Protein AF-A0A920LJ50-F1 (afdb_monomer_lite)

Radius of gyration: 23.38 Å; chains: 1; bounding box: 59×44×57 Å

Sequence (114 aa):
MFGSIVVLFFLPWLDTMKVKSAVTDHCIKYFFFSLLFLLLLGYLGAKPPEGIYLLLSRVSTIYYFAFFLVIMPILSRIEKPSPMPIGISNPAINSSSDSGGGVSGTPSYAMDSK

Structure (mmCIF, N/CA/C/O backbone):
data_AF-A0A920LJ50-F1
#
_entry.id   AF-A0A920LJ50-F1
#
loop_
_atom_site.group_PDB
_atom_site.id
_atom_site.type_symbol
_atom_site.label_atom_id
_atom_site.label_alt_id
_atom_site.label_comp_id
_atom_site.label_asym_id
_atom_site.label_entity_id
_atom_site.label_seq_id
_atom_site.pdbx_PDB_ins_code
_atom_site.Cartn_x
_atom_site.Cartn_y
_atom_site.Cartn_z
_atom_site.occupancy
_atom_site.B_iso_or_equiv
_atom_site.auth_seq_id
_atom_site.auth_comp_id
_atom_site.auth_asym_id
_atom_site.auth_atom_id
_atom_site.pdbx_PDB_model_num
ATOM 1 N N . MET A 1 1 ? -12.267 0.489 4.191 1.00 77.56 1 MET A N 1
ATOM 2 C CA . MET A 1 1 ? -11.992 -0.919 4.546 1.00 77.56 1 MET A CA 1
ATOM 3 C C . MET A 1 1 ? -11.794 -1.768 3.295 1.00 77.56 1 MET A C 1
ATOM 5 O O . MET A 1 1 ? -10.668 -2.154 3.061 1.00 77.56 1 MET A O 1
ATOM 9 N N . PHE A 1 2 ? -12.785 -1.971 2.422 1.00 88.12 2 PHE A N 1
ATOM 10 C CA . PHE A 1 2 ? -12.605 -2.834 1.234 1.00 88.12 2 PHE A CA 1
ATOM 11 C C . PHE A 1 2 ? -11.573 -2.355 0.199 1.00 88.12 2 PHE A C 1
ATOM 13 O O . PHE A 1 2 ? -10.962 -3.177 -0.475 1.00 88.12 2 PHE A O 1
ATOM 20 N N . GLY A 1 3 ? -11.328 -1.044 0.105 1.00 85.88 3 GLY A N 1
ATOM 21 C CA . GLY A 1 3 ? -10.368 -0.492 -0.854 1.00 85.88 3 GLY A CA 1
ATOM 22 C C . GLY A 1 3 ? -8.949 -1.059 -0.723 1.00 85.88 3 GLY A C 1
ATOM 23 O O . GLY A 1 3 ? -8.308 -1.301 -1.738 1.00 85.88 3 GLY A O 1
ATOM 24 N N . SER A 1 4 ? -8.468 -1.337 0.495 1.00 85.31 4 SER A N 1
ATOM 25 C CA . SER A 1 4 ? -7.127 -1.908 0.694 1.00 85.31 4 SER A CA 1
ATOM 26 C C . SER A 1 4 ? -7.028 -3.351 0.197 1.00 85.31 4 SER A C 1
ATOM 28 O O . SER A 1 4 ? -6.006 -3.726 -0.364 1.00 85.31 4 SER A O 1
ATOM 30 N N . ILE A 1 5 ? -8.101 -4.136 0.323 1.00 88.69 5 ILE A N 1
ATOM 31 C CA . ILE A 1 5 ? -8.169 -5.490 -0.239 1.00 88.69 5 ILE A CA 1
ATOM 32 C C . ILE A 1 5 ? -8.153 -5.435 -1.768 1.00 88.69 5 ILE A C 1
ATOM 34 O O . ILE A 1 5 ? -7.422 -6.187 -2.401 1.00 88.69 5 ILE A O 1
ATOM 38 N N . VAL A 1 6 ? -8.917 -4.517 -2.367 1.00 90.06 6 VAL A N 1
ATOM 39 C CA . VAL A 1 6 ? -8.974 -4.360 -3.829 1.00 90.06 6 VAL A CA 1
ATOM 40 C C . VAL A 1 6 ? -7.600 -4.009 -4.404 1.00 90.06 6 VAL A C 1
ATOM 42 O O . VAL A 1 6 ? -7.193 -4.606 -5.395 1.00 90.06 6 VAL A O 1
ATOM 45 N N . VAL A 1 7 ? -6.843 -3.112 -3.764 1.00 87.62 7 VAL A N 1
ATOM 46 C CA . VAL A 1 7 ? -5.488 -2.742 -4.215 1.00 87.62 7 VAL A CA 1
ATOM 47 C C . VAL A 1 7 ? -4.553 -3.955 -4.293 1.00 87.62 7 VAL A C 1
ATOM 49 O O . VAL A 1 7 ? -3.792 -4.062 -5.252 1.00 87.62 7 VAL A O 1
ATOM 52 N N . LEU A 1 8 ? -4.656 -4.910 -3.362 1.00 84.94 8 LEU A N 1
ATOM 53 C CA . LEU A 1 8 ? -3.861 -6.146 -3.394 1.00 84.94 8 LEU A CA 1
ATOM 54 C C . LEU A 1 8 ? -4.170 -7.040 -4.606 1.00 84.94 8 LEU A C 1
ATOM 56 O O . LEU A 1 8 ? -3.295 -7.775 -5.051 1.00 84.94 8 LEU A O 1
ATOM 60 N N . PHE A 1 9 ? -5.369 -6.958 -5.185 1.00 87.19 9 PHE A N 1
ATOM 61 C CA . PHE A 1 9 ? -5.691 -7.666 -6.430 1.00 87.19 9 PHE A CA 1
ATOM 62 C C . PHE A 1 9 ? -5.169 -6.961 -7.679 1.00 87.19 9 PHE A C 1
ATOM 64 O O . PHE A 1 9 ? -4.943 -7.613 -8.693 1.00 87.19 9 PHE A O 1
ATOM 71 N N . PHE A 1 10 ? -4.962 -5.646 -7.615 1.00 84.56 10 PHE A N 1
ATOM 72 C CA . PHE A 1 10 ? -4.344 -4.880 -8.699 1.00 84.56 10 PHE A CA 1
ATOM 73 C C . PHE A 1 10 ? -2.810 -4.907 -8.647 1.00 84.56 10 PHE A C 1
ATOM 75 O O . PHE A 1 10 ? -2.165 -4.568 -9.639 1.00 84.56 10 PHE A O 1
ATOM 82 N N . LEU A 1 11 ? -2.218 -5.369 -7.540 1.00 81.31 11 LEU A N 1
ATOM 83 C CA . LEU A 1 11 ? -0.769 -5.528 -7.383 1.00 81.31 11 LEU A CA 1
ATOM 84 C C . LEU A 1 11 ? -0.082 -6.303 -8.520 1.00 81.31 11 LEU A C 1
ATOM 86 O O . LEU A 1 11 ? 0.928 -5.808 -8.999 1.00 81.31 11 LEU A O 1
ATOM 90 N N . PRO A 1 12 ? -0.600 -7.447 -9.013 1.00 78.94 12 PRO A N 1
ATOM 91 C CA . PRO A 1 12 ? 0.035 -8.200 -10.099 1.00 78.94 12 PRO A CA 1
ATOM 92 C C . PRO A 1 12 ? 0.199 -7.394 -11.392 1.00 78.94 12 PRO A C 1
ATOM 94 O O . PRO A 1 12 ? 1.068 -7.693 -12.204 1.00 78.94 12 PRO A O 1
ATOM 97 N N . TRP A 1 13 ? -0.658 -6.393 -11.606 1.00 77.38 13 TRP A N 1
ATOM 98 C CA . TRP A 1 13 ? -0.585 -5.514 -12.768 1.00 77.38 13 TRP A CA 1
ATOM 99 C C . TRP A 1 13 ? 0.354 -4.326 -12.532 1.00 77.38 13 TRP A C 1
ATOM 101 O O . TRP A 1 13 ? 1.020 -3.870 -13.457 1.00 77.38 13 TRP A O 1
ATOM 111 N N . LEU A 1 14 ? 0.429 -3.853 -11.288 1.00 72.50 14 LEU A N 1
ATOM 112 C CA . LEU A 1 14 ? 1.185 -2.666 -10.898 1.00 72.50 14 LEU A CA 1
ATOM 113 C C . LEU A 1 14 ? 2.648 -2.964 -10.523 1.00 72.50 14 LEU A C 1
ATOM 115 O O . LEU A 1 14 ? 3.502 -2.086 -10.622 1.00 72.50 14 LEU A O 1
ATOM 119 N N . ASP A 1 15 ? 2.941 -4.202 -10.132 1.00 73.62 15 ASP A N 1
ATOM 120 C CA . ASP A 1 15 ? 4.279 -4.726 -9.858 1.00 73.62 15 ASP A CA 1
ATOM 121 C C . ASP A 1 15 ? 4.864 -5.381 -11.123 1.00 73.62 15 ASP A C 1
ATOM 123 O O . ASP A 1 15 ? 4.942 -6.601 -11.257 1.00 73.62 15 ASP A O 1
ATOM 127 N N . THR A 1 16 ? 5.210 -4.564 -12.124 1.00 66.31 16 THR A N 1
ATOM 128 C CA . THR A 1 16 ? 5.646 -5.045 -13.454 1.00 66.31 16 THR A CA 1
ATOM 129 C C . THR A 1 16 ? 7.159 -5.318 -13.554 1.00 66.31 16 THR A C 1
ATOM 131 O O . THR A 1 16 ? 7.726 -5.366 -14.650 1.00 66.31 16 THR A O 1
ATOM 134 N N . MET A 1 17 ? 7.858 -5.506 -12.432 1.00 59.41 17 MET A N 1
ATOM 135 C CA . MET A 1 17 ? 9.307 -5.734 -12.425 1.00 59.41 17 MET A CA 1
ATOM 136 C C . MET A 1 17 ? 9.657 -7.082 -13.090 1.00 59.41 17 MET A C 1
ATOM 138 O O . MET A 1 17 ? 9.355 -8.158 -12.580 1.00 59.41 17 MET A O 1
ATOM 142 N N . LYS A 1 18 ? 10.337 -7.049 -14.249 1.00 54.25 18 LYS A N 1
ATOM 143 C CA . LYS A 1 18 ? 10.742 -8.260 -15.007 1.00 54.25 18 LYS A CA 1
ATOM 144 C C . LYS A 1 18 ? 11.880 -9.053 -14.339 1.00 54.25 18 LYS A C 1
ATOM 146 O O . LYS A 1 18 ? 12.128 -10.206 -14.689 1.00 54.25 18 LYS A O 1
ATOM 151 N N . VAL A 1 19 ? 12.563 -8.450 -13.369 1.00 54.19 19 VAL A N 1
ATOM 152 C CA . VAL A 1 19 ? 13.573 -9.089 -12.518 1.00 54.19 19 VAL A CA 1
ATOM 153 C C . VAL A 1 19 ? 12.909 -9.610 -11.248 1.00 54.19 19 VAL A C 1
ATOM 155 O O . VAL A 1 19 ? 12.499 -8.837 -10.394 1.00 54.19 19 VAL A O 1
ATOM 158 N N . LYS A 1 20 ? 12.863 -10.939 -11.094 1.00 53.81 20 LYS A N 1
ATOM 159 C CA . LYS A 1 20 ? 12.336 -11.634 -9.899 1.00 53.81 20 LYS A CA 1
ATOM 160 C C . LYS A 1 20 ? 13.086 -11.316 -8.595 1.00 53.81 20 LYS A C 1
ATOM 162 O O . LYS A 1 20 ? 12.649 -11.734 -7.529 1.00 53.81 20 LYS A O 1
ATOM 167 N N . SER A 1 21 ? 14.222 -10.627 -8.682 1.00 53.59 21 SER A N 1
ATOM 168 C CA . SER A 1 21 ? 15.056 -10.257 -7.546 1.00 53.59 21 SER A CA 1
ATOM 169 C C . SER A 1 21 ? 14.984 -8.746 -7.345 1.00 53.59 21 SER A C 1
ATOM 171 O O . SER A 1 21 ? 15.770 -8.001 -7.921 1.00 53.59 21 SER A O 1
ATOM 173 N N . ALA A 1 22 ? 14.042 -8.291 -6.519 1.00 55.69 22 ALA A N 1
ATOM 174 C CA . ALA A 1 22 ? 13.950 -6.902 -6.060 1.00 55.69 22 ALA A CA 1
ATOM 175 C C . ALA A 1 22 ? 15.003 -6.577 -4.977 1.00 55.69 22 ALA A C 1
ATOM 177 O O . ALA A 1 22 ? 14.758 -5.778 -4.073 1.00 55.69 22 ALA A O 1
ATOM 178 N N . VAL A 1 23 ? 16.175 -7.222 -5.025 1.00 59.91 23 VAL A N 1
ATOM 179 C CA . VAL A 1 23 ? 17.287 -6.961 -4.099 1.00 59.91 23 VAL A CA 1
ATOM 180 C C . VAL A 1 23 ? 18.085 -5.776 -4.628 1.00 59.91 23 VAL A C 1
ATOM 182 O O . VAL A 1 23 ? 19.262 -5.871 -4.966 1.00 59.91 23 VAL A O 1
ATOM 185 N N . THR A 1 24 ? 17.401 -4.650 -4.763 1.00 63.62 24 THR A N 1
ATOM 186 C CA . THR A 1 24 ? 18.024 -3.356 -4.975 1.00 63.62 24 THR A CA 1
ATOM 187 C C . THR A 1 24 ? 17.791 -2.514 -3.735 1.00 63.62 24 THR A C 1
ATOM 189 O O . THR A 1 24 ? 16.719 -2.530 -3.118 1.00 63.62 24 THR A O 1
ATOM 192 N N . ASP A 1 25 ? 18.819 -1.766 -3.344 1.00 64.31 25 ASP A N 1
ATOM 193 C CA . ASP A 1 25 ? 18.807 -1.021 -2.085 1.00 64.31 25 ASP A CA 1
ATOM 194 C C . ASP A 1 25 ? 17.658 -0.006 -2.007 1.00 64.31 25 ASP A C 1
ATOM 196 O O . ASP A 1 25 ? 17.212 0.340 -0.916 1.00 64.31 25 ASP A O 1
ATOM 200 N N . HIS A 1 26 ? 17.169 0.489 -3.148 1.00 69.94 26 HIS A N 1
ATOM 201 C CA . HIS A 1 26 ? 16.091 1.475 -3.200 1.00 69.94 26 HIS A CA 1
ATOM 202 C C . HIS A 1 26 ? 14.720 0.836 -2.955 1.00 69.94 26 HIS A C 1
ATOM 204 O O . HIS A 1 26 ? 13.990 1.314 -2.085 1.00 69.94 26 HIS A O 1
ATOM 210 N N . CYS A 1 27 ? 14.394 -0.273 -3.627 1.00 74.50 27 CYS A N 1
ATOM 211 C CA . CYS A 1 27 ? 13.142 -1.003 -3.405 1.00 74.50 27 CYS A CA 1
ATOM 212 C C . CYS A 1 27 ? 12.984 -1.450 -1.946 1.00 74.50 27 CYS A C 1
ATOM 214 O O . CYS A 1 27 ? 11.933 -1.229 -1.338 1.00 74.50 27 CYS A O 1
ATOM 216 N N . ILE A 1 28 ? 14.053 -1.979 -1.342 1.00 74.31 28 ILE A N 1
ATOM 217 C CA . ILE A 1 28 ? 14.059 -2.400 0.066 1.00 74.31 28 ILE A CA 1
ATOM 218 C C . ILE A 1 28 ? 13.780 -1.225 1.013 1.00 74.31 28 ILE A C 1
ATOM 220 O O . ILE A 1 28 ? 12.982 -1.371 1.938 1.00 74.31 28 ILE A O 1
ATOM 224 N N . LYS A 1 29 ? 14.370 -0.044 0.778 1.00 80.12 29 LYS A N 1
ATOM 225 C CA . LYS A 1 29 ? 14.142 1.148 1.618 1.00 80.12 29 LYS A CA 1
ATOM 226 C C . LYS A 1 29 ? 12.690 1.622 1.571 1.00 80.12 29 LYS A C 1
ATOM 228 O O . LYS A 1 29 ? 12.104 1.879 2.623 1.00 80.12 29 LYS A O 1
ATOM 233 N N . TYR A 1 30 ? 12.100 1.726 0.378 1.00 83.94 30 TYR A N 1
ATOM 234 C CA . TYR A 1 30 ? 10.707 2.160 0.232 1.00 83.94 30 TYR A CA 1
ATOM 235 C C . TYR A 1 30 ? 9.728 1.148 0.839 1.00 83.94 30 TYR A C 1
ATOM 237 O O . TYR A 1 30 ? 8.788 1.546 1.529 1.00 83.94 30 TYR A O 1
ATOM 245 N N . PHE A 1 31 ? 9.982 -0.153 0.659 1.00 83.12 31 PHE A N 1
ATOM 246 C CA . PHE A 1 31 ? 9.200 -1.209 1.299 1.00 83.12 31 PHE A CA 1
ATOM 247 C C . PHE A 1 31 ? 9.278 -1.137 2.832 1.00 83.12 31 PHE A C 1
ATOM 249 O O . PHE A 1 31 ? 8.247 -1.183 3.503 1.00 83.12 31 PHE A O 1
ATOM 256 N N . PHE A 1 32 ? 10.476 -0.935 3.394 1.00 84.62 32 PHE A N 1
ATOM 257 C CA . PHE A 1 32 ? 10.658 -0.759 4.839 1.00 84.62 32 PHE A CA 1
ATOM 258 C C . PHE A 1 32 ? 9.901 0.454 5.389 1.00 84.62 32 PHE A C 1
ATOM 260 O O . PHE A 1 32 ? 9.300 0.368 6.459 1.00 84.62 32 PHE A O 1
ATOM 267 N N . PHE A 1 33 ? 9.890 1.574 4.660 1.00 88.12 33 PHE A N 1
ATOM 268 C CA . PHE A 1 33 ? 9.151 2.769 5.070 1.00 88.12 33 PHE A CA 1
ATOM 269 C C . PHE A 1 33 ? 7.636 2.519 5.069 1.00 88.12 33 PHE A C 1
ATOM 271 O O . PHE A 1 33 ? 6.949 2.869 6.025 1.00 88.12 33 PHE A O 1
ATOM 278 N N . SER A 1 34 ? 7.118 1.835 4.046 1.00 87.94 34 SER A N 1
ATOM 279 C CA . SER A 1 34 ? 5.708 1.430 3.983 1.00 87.94 34 SER A CA 1
ATOM 280 C C . SER A 1 34 ? 5.306 0.508 5.135 1.00 87.94 34 SER A C 1
ATOM 282 O O . SER A 1 34 ? 4.291 0.740 5.796 1.00 87.94 34 SER A O 1
ATOM 284 N N . LEU A 1 35 ? 6.148 -0.478 5.457 1.00 88.75 35 LEU A N 1
ATOM 285 C CA . LEU A 1 35 ? 5.943 -1.375 6.595 1.00 88.75 35 LEU A CA 1
ATOM 286 C C . LEU A 1 35 ? 5.919 -0.594 7.920 1.00 88.75 35 LEU A C 1
ATOM 288 O O . LEU A 1 35 ? 5.043 -0.815 8.757 1.00 88.75 35 LEU A O 1
ATOM 292 N N . LEU A 1 36 ? 6.814 0.384 8.086 1.00 91.88 36 LEU A N 1
ATOM 293 C CA . LEU A 1 36 ? 6.844 1.245 9.268 1.00 91.88 36 LEU A CA 1
ATOM 294 C C . LEU A 1 36 ? 5.550 2.064 9.426 1.00 91.88 36 LEU A C 1
ATOM 296 O O . LEU A 1 36 ? 4.996 2.123 10.524 1.00 91.88 36 LEU A O 1
ATOM 300 N N . PHE A 1 37 ? 5.029 2.651 8.343 1.00 90.44 37 PHE A N 1
ATOM 301 C CA . PHE A 1 37 ? 3.750 3.375 8.362 1.00 90.44 37 PHE A CA 1
ATOM 302 C C . PHE A 1 37 ? 2.560 2.461 8.672 1.00 90.44 37 PHE A C 1
ATOM 304 O O . PHE A 1 37 ? 1.642 2.877 9.385 1.00 90.44 37 PHE A O 1
ATOM 311 N N . LEU A 1 38 ? 2.586 1.216 8.191 1.00 89.06 38 LEU A N 1
ATOM 312 C CA . LEU A 1 38 ? 1.560 0.216 8.481 1.00 89.06 38 LEU A CA 1
ATOM 313 C C . LEU A 1 38 ? 1.571 -0.196 9.960 1.00 89.06 38 LEU A C 1
ATOM 315 O O . LEU A 1 38 ? 0.514 -0.263 10.587 1.00 89.06 38 LEU A O 1
ATOM 319 N N . LEU A 1 39 ? 2.757 -0.410 10.537 1.00 92.19 39 LEU A N 1
ATOM 320 C CA . LEU A 1 39 ? 2.916 -0.720 11.958 1.00 92.19 39 LEU A CA 1
ATOM 321 C C . LEU A 1 39 ? 2.459 0.453 12.837 1.00 92.19 39 LEU A C 1
ATOM 323 O O . LEU A 1 39 ? 1.732 0.258 13.813 1.00 92.19 39 LEU A O 1
ATOM 327 N N . LEU A 1 40 ? 2.828 1.678 12.449 1.00 89.69 40 LEU A N 1
ATOM 328 C CA . LEU A 1 40 ? 2.371 2.900 13.101 1.00 89.69 40 LEU A CA 1
ATOM 329 C C . LEU A 1 40 ? 0.840 3.004 13.052 1.00 89.69 40 LEU A C 1
ATOM 331 O O . LEU A 1 40 ? 0.209 3.244 14.076 1.00 89.69 40 LEU A O 1
ATOM 335 N N . LEU A 1 41 ? 0.220 2.766 11.894 1.00 88.50 41 LEU A N 1
ATOM 336 C CA . LEU A 1 41 ? -1.235 2.811 11.749 1.00 88.50 41 LEU A CA 1
ATOM 337 C C . LEU A 1 41 ? -1.941 1.742 12.594 1.00 88.50 41 LEU A C 1
ATOM 339 O O . LEU A 1 41 ? -2.975 2.033 13.191 1.00 88.50 41 LEU A O 1
ATOM 343 N N . GLY A 1 42 ? -1.365 0.540 12.690 1.00 89.06 42 GLY A N 1
ATOM 344 C CA . GLY A 1 42 ? -1.843 -0.512 13.589 1.00 89.06 42 GLY A CA 1
ATOM 345 C C . GLY A 1 42 ? -1.826 -0.073 15.055 1.00 89.06 42 GLY A C 1
ATOM 346 O O . GLY A 1 42 ? -2.811 -0.265 15.765 1.00 89.06 42 GLY A O 1
ATOM 347 N N . TYR A 1 43 ? -0.755 0.600 15.489 1.00 89.31 43 TYR A N 1
ATOM 348 C CA . TYR A 1 43 ? -0.675 1.173 16.834 1.00 89.31 43 TYR A CA 1
ATOM 349 C C . TYR A 1 43 ? -1.700 2.297 17.055 1.00 89.31 43 TYR A C 1
ATOM 351 O O . TYR A 1 43 ? -2.373 2.329 18.086 1.00 89.31 43 TYR A O 1
ATOM 359 N N . LEU A 1 44 ? -1.868 3.198 16.081 1.00 88.69 44 LEU A N 1
ATOM 360 C CA . LEU A 1 44 ? -2.858 4.276 16.161 1.00 88.69 44 LEU A CA 1
ATOM 361 C C . LEU A 1 44 ? -4.298 3.750 16.166 1.00 88.69 44 LEU A C 1
ATOM 363 O O . LEU A 1 44 ? -5.152 4.362 16.797 1.00 88.69 44 LEU A O 1
ATOM 367 N N . GLY A 1 45 ? -4.567 2.614 15.520 1.00 86.94 45 GLY A N 1
ATOM 368 C CA . GLY A 1 45 ? -5.883 1.972 15.530 1.00 86.94 45 GLY A CA 1
ATOM 369 C C . GLY A 1 45 ? -6.327 1.483 16.912 1.00 86.94 45 GLY A C 1
ATOM 370 O O . GLY A 1 45 ? -7.524 1.372 17.158 1.00 86.94 45 GLY A O 1
ATOM 371 N N . ALA A 1 46 ? -5.385 1.232 17.826 1.00 87.62 46 ALA A N 1
ATOM 372 C CA . ALA A 1 46 ? -5.671 0.843 19.208 1.00 87.62 46 ALA A CA 1
ATOM 373 C C . ALA A 1 46 ? -5.811 2.043 20.167 1.00 87.62 46 ALA A C 1
ATOM 375 O O . ALA A 1 46 ? -6.113 1.858 21.347 1.00 87.62 46 ALA A O 1
ATOM 376 N N . LYS A 1 47 ? -5.561 3.273 19.697 1.00 86.81 47 LYS A N 1
ATOM 377 C CA . LYS A 1 47 ? -5.659 4.497 20.503 1.00 86.81 47 LYS A CA 1
ATOM 378 C C . LYS A 1 47 ? -7.009 5.190 20.290 1.00 86.81 47 LYS A C 1
ATOM 380 O O . LYS A 1 47 ? -7.582 5.090 19.205 1.00 86.81 47 LYS A O 1
ATOM 385 N N . PRO A 1 48 ? -7.518 5.917 21.304 1.00 85.94 48 PRO A N 1
ATOM 386 C CA . PRO A 1 48 ? -8.730 6.705 21.143 1.00 85.94 48 PRO A CA 1
ATOM 387 C C . PRO A 1 48 ? -8.542 7.745 20.022 1.00 85.94 48 PRO A C 1
ATOM 389 O O . PRO A 1 48 ? -7.475 8.365 19.934 1.00 85.94 48 PRO A O 1
ATOM 392 N N . PRO A 1 49 ? -9.554 7.933 19.158 1.00 83.38 49 PRO A N 1
ATOM 393 C CA . PRO A 1 49 ? -9.496 8.820 18.002 1.00 83.38 49 PRO A CA 1
ATOM 394 C C . PRO A 1 49 ? -9.642 10.290 18.426 1.00 83.38 49 PRO A C 1
ATOM 396 O O . PRO A 1 49 ? -10.606 10.961 18.070 1.00 83.38 49 PRO A O 1
ATOM 399 N N . GLU A 1 50 ? -8.678 10.804 19.189 1.00 87.88 50 GLU A N 1
ATOM 400 C CA . GLU A 1 50 ? -8.692 12.178 19.693 1.00 87.88 50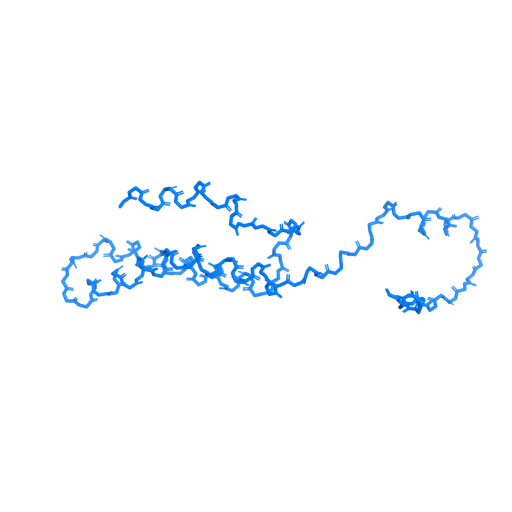 GLU A CA 1
ATOM 401 C C . GLU A 1 50 ? -7.441 12.965 19.289 1.00 87.88 50 GLU A C 1
ATOM 403 O O . GLU A 1 50 ? -6.321 12.447 19.231 1.00 87.88 50 GLU A O 1
ATOM 408 N N . GLY A 1 51 ? -7.645 14.252 18.997 1.00 87.81 51 GLY A N 1
ATOM 409 C CA . GLY A 1 51 ? -6.577 15.205 18.709 1.00 87.81 51 GLY A CA 1
ATOM 410 C C . GLY A 1 51 ? -5.685 14.803 17.531 1.00 87.81 51 GLY A C 1
ATOM 411 O O . GLY A 1 51 ? -6.152 14.547 16.419 1.00 87.81 51 GLY A O 1
ATOM 412 N N . ILE A 1 52 ? -4.372 14.776 17.775 1.00 87.62 52 ILE A N 1
ATOM 413 C CA . ILE A 1 52 ? -3.348 14.609 16.735 1.00 87.62 52 ILE A CA 1
ATOM 414 C C . ILE A 1 52 ? -3.339 13.199 16.118 1.00 87.62 52 ILE A C 1
ATOM 416 O O . ILE A 1 52 ? -3.005 13.040 14.943 1.00 87.62 52 ILE A O 1
ATOM 420 N N . TYR A 1 53 ? -3.766 12.174 16.867 1.00 87.62 53 TYR A N 1
ATOM 421 C CA . TYR A 1 53 ? -3.794 10.783 16.397 1.00 87.62 53 TYR A CA 1
ATOM 422 C C . TYR A 1 53 ? -4.762 10.591 15.221 1.00 87.62 53 TYR A C 1
ATOM 424 O O . TYR A 1 53 ? -4.521 9.772 14.330 1.00 87.62 53 TYR A O 1
ATOM 432 N N . LEU A 1 54 ? -5.823 11.399 15.156 1.00 88.88 54 LEU A N 1
ATOM 433 C CA . LEU A 1 54 ? -6.777 11.373 14.050 1.00 88.88 54 LE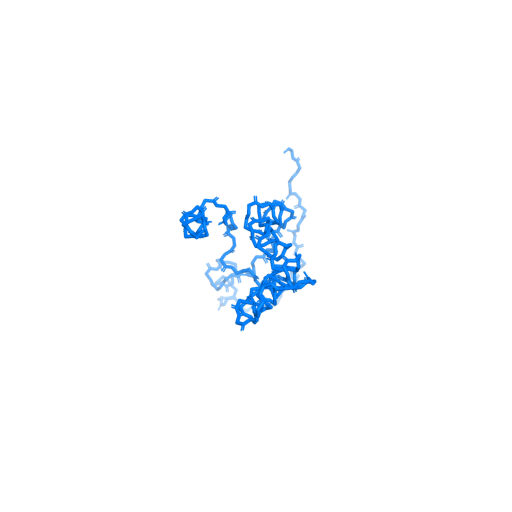U A CA 1
ATOM 434 C C . LEU A 1 54 ? -6.158 11.862 12.734 1.00 88.88 54 LEU A C 1
ATOM 436 O O . LEU A 1 54 ? -6.410 11.303 11.666 1.00 88.88 54 LEU A O 1
ATOM 440 N N . LEU A 1 55 ? -5.313 12.893 12.804 1.00 91.12 55 LEU A N 1
ATOM 441 C CA . LEU A 1 55 ? -4.607 13.402 11.631 1.00 91.12 55 LEU A CA 1
ATOM 442 C C . LEU A 1 55 ? -3.514 12.435 11.183 1.00 91.12 55 LEU A C 1
ATOM 444 O O . LEU A 1 55 ? -3.432 12.133 9.994 1.00 91.12 55 LEU A O 1
ATOM 448 N N . LEU A 1 56 ? -2.724 11.893 12.115 1.00 89.94 56 LEU A N 1
ATOM 449 C CA . LEU A 1 56 ? -1.673 10.930 11.774 1.00 89.94 56 LEU A CA 1
ATOM 450 C C . LEU A 1 56 ? -2.244 9.658 11.134 1.00 89.94 56 LEU A C 1
ATOM 452 O O . LEU A 1 56 ? -1.701 9.178 10.140 1.00 89.94 56 LEU A O 1
ATOM 456 N N . SER A 1 57 ? -3.352 9.125 11.658 1.00 89.50 57 SER A N 1
ATOM 457 C CA . SER A 1 57 ? -4.008 7.943 11.079 1.00 89.50 57 SER A CA 1
ATOM 458 C C . SER A 1 57 ? -4.564 8.218 9.676 1.00 89.50 57 SER A C 1
ATOM 460 O O . SER A 1 57 ? -4.431 7.380 8.778 1.00 89.50 57 SER A O 1
ATOM 462 N N . ARG A 1 58 ? -5.111 9.416 9.434 1.00 91.31 58 ARG A N 1
ATOM 463 C CA . ARG A 1 58 ? -5.571 9.837 8.102 1.00 91.31 58 ARG A CA 1
ATOM 464 C C . ARG A 1 58 ? -4.414 10.005 7.112 1.00 91.31 58 ARG A C 1
ATOM 466 O O . ARG A 1 58 ? -4.503 9.540 5.982 1.00 91.31 58 ARG A O 1
ATOM 473 N N . VAL A 1 59 ? -3.311 10.623 7.527 1.00 92.44 59 VAL A N 1
ATOM 474 C CA . VAL A 1 59 ? -2.123 10.774 6.671 1.00 92.44 59 VAL A CA 1
ATOM 475 C C . VAL A 1 59 ? -1.498 9.412 6.366 1.00 92.44 59 VAL A C 1
ATOM 477 O O . VAL A 1 59 ? -1.168 9.139 5.215 1.00 92.44 59 VAL A O 1
ATOM 480 N N . SER A 1 60 ? -1.400 8.526 7.358 1.00 90.81 60 SER A N 1
ATOM 481 C CA . SER A 1 60 ? -0.828 7.189 7.170 1.00 90.81 60 SER A CA 1
ATOM 482 C C . SER A 1 60 ? -1.682 6.306 6.247 1.00 90.81 60 SER A C 1
ATOM 484 O O . SER A 1 60 ? -1.151 5.624 5.372 1.00 90.81 60 SER A O 1
ATOM 486 N N . THR A 1 61 ? -3.015 6.382 6.338 1.00 90.81 61 THR A N 1
ATOM 487 C CA . THR A 1 61 ? -3.901 5.682 5.388 1.00 90.81 61 THR A CA 1
ATOM 488 C C . THR A 1 61 ? -3.768 6.209 3.960 1.00 90.81 61 THR A C 1
ATOM 490 O O . THR A 1 61 ? -3.716 5.410 3.028 1.00 90.81 61 THR A O 1
ATOM 493 N N . ILE A 1 62 ? -3.658 7.527 3.763 1.00 92.75 62 ILE A N 1
ATOM 494 C CA . ILE A 1 62 ? -3.398 8.111 2.435 1.00 92.75 62 ILE A CA 1
ATOM 495 C C . ILE A 1 62 ? -2.038 7.647 1.900 1.00 92.75 62 ILE A C 1
ATOM 497 O O . ILE A 1 62 ? -1.942 7.247 0.740 1.00 92.75 62 ILE A O 1
ATOM 501 N N . TYR A 1 63 ? -1.007 7.648 2.749 1.00 91.88 63 TYR A N 1
ATOM 502 C CA . TYR A 1 63 ? 0.329 7.176 2.393 1.00 91.88 63 TYR A CA 1
ATOM 503 C C . TYR A 1 63 ? 0.317 5.708 1.945 1.00 91.88 63 TYR A C 1
ATOM 505 O O . TYR A 1 63 ? 0.915 5.388 0.922 1.00 91.88 63 TYR A O 1
ATOM 513 N N . TYR A 1 64 ? -0.428 4.834 2.633 1.00 89.19 64 TYR A N 1
ATOM 514 C CA . TYR A 1 64 ? -0.604 3.431 2.240 1.00 89.19 64 TYR A CA 1
ATOM 515 C C . TYR A 1 64 ? -1.153 3.293 0.811 1.00 89.19 64 TYR A C 1
ATOM 517 O O . TYR A 1 64 ? -0.598 2.551 0.004 1.00 89.19 64 TYR A O 1
ATOM 525 N N . PHE A 1 65 ? -2.204 4.040 0.455 1.00 90.75 65 PHE A N 1
ATOM 526 C CA . PHE A 1 65 ? -2.753 4.000 -0.906 1.00 90.75 65 PHE A CA 1
ATOM 527 C C . PHE A 1 65 ? -1.793 4.592 -1.944 1.00 90.75 65 PHE A C 1
ATOM 529 O O . PHE A 1 65 ? -1.619 4.009 -3.013 1.00 90.75 65 PHE A O 1
ATOM 536 N N . ALA A 1 66 ? -1.143 5.715 -1.631 1.00 91.25 66 ALA A N 1
ATOM 537 C CA . ALA A 1 66 ? -0.164 6.343 -2.515 1.00 91.25 66 ALA A CA 1
ATOM 538 C C . ALA A 1 66 ? 1.060 5.444 -2.758 1.00 91.25 66 ALA A C 1
ATOM 540 O O . ALA A 1 66 ? 1.597 5.421 -3.866 1.00 91.25 66 ALA A O 1
ATOM 541 N N . PHE A 1 67 ? 1.479 4.673 -1.751 1.00 86.56 67 PHE A N 1
ATOM 542 C CA . PHE A 1 67 ? 2.588 3.732 -1.864 1.00 86.56 67 PHE A CA 1
ATOM 543 C C . PHE A 1 67 ? 2.348 2.712 -2.977 1.00 86.56 67 PHE A C 1
ATOM 545 O O . PHE A 1 67 ? 3.161 2.589 -3.893 1.00 86.56 67 PHE A O 1
ATOM 552 N N . PHE A 1 68 ? 1.199 2.040 -2.942 1.00 85.88 68 PHE A N 1
ATOM 553 C CA . PHE A 1 68 ? 0.864 1.057 -3.964 1.00 85.88 68 PHE A CA 1
ATOM 554 C C . PHE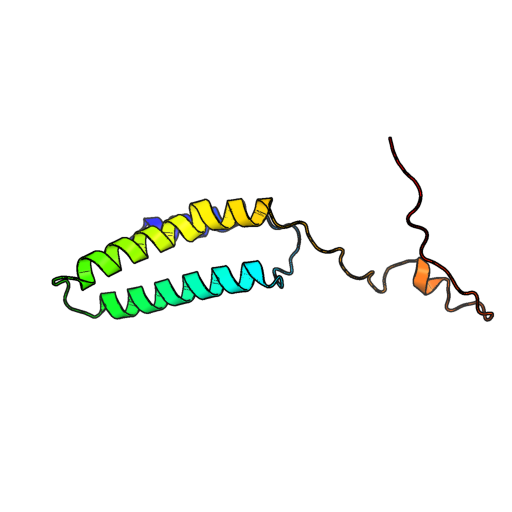 A 1 68 ? 0.546 1.714 -5.305 1.00 85.88 68 PHE A C 1
ATOM 556 O O . PHE A 1 68 ? 1.103 1.305 -6.310 1.00 85.88 68 PHE A O 1
ATOM 563 N N . LEU A 1 69 ? -0.296 2.751 -5.338 1.00 87.94 69 LEU A N 1
ATOM 564 C CA . LEU A 1 69 ? -0.822 3.307 -6.592 1.00 87.94 69 LEU A CA 1
ATOM 565 C C . LEU A 1 69 ? 0.161 4.204 -7.354 1.00 87.94 69 LEU A C 1
ATOM 567 O O . LEU A 1 69 ? 0.026 4.350 -8.564 1.00 87.94 69 LEU A O 1
ATOM 571 N N . VAL A 1 70 ? 1.103 4.847 -6.660 1.00 86.94 70 VAL A N 1
ATOM 572 C CA . VAL A 1 70 ? 1.946 5.911 -7.231 1.00 86.94 70 VAL A CA 1
ATOM 573 C C . VAL A 1 70 ? 3.426 5.579 -7.090 1.00 86.94 70 VAL A C 1
ATOM 575 O O . VAL A 1 70 ? 4.154 5.590 -8.077 1.00 86.94 70 VAL A O 1
ATOM 578 N N . ILE A 1 71 ? 3.883 5.253 -5.881 1.00 85.50 71 ILE A N 1
ATOM 579 C CA . ILE A 1 71 ? 5.316 5.057 -5.612 1.00 85.50 71 ILE A CA 1
ATOM 580 C C . ILE A 1 71 ? 5.840 3.792 -6.301 1.00 85.50 71 ILE A C 1
ATOM 582 O O . ILE A 1 71 ? 6.854 3.868 -6.991 1.00 85.50 71 ILE A O 1
ATOM 586 N N . MET A 1 72 ? 5.127 2.666 -6.191 1.00 81.50 72 MET A N 1
ATOM 587 C CA . MET A 1 72 ? 5.488 1.410 -6.865 1.00 81.50 72 MET A CA 1
ATOM 588 C C . MET A 1 72 ? 5.625 1.540 -8.397 1.00 81.50 72 MET A C 1
ATOM 590 O O . MET A 1 72 ? 6.692 1.200 -8.912 1.00 81.50 72 MET A O 1
ATOM 594 N N . PRO A 1 73 ? 4.638 2.066 -9.156 1.00 81.06 73 PRO A N 1
ATOM 595 C CA . PRO A 1 73 ? 4.765 2.156 -10.614 1.00 81.06 73 PRO A CA 1
ATOM 596 C C . PRO A 1 73 ? 5.841 3.149 -11.070 1.00 81.06 73 PRO A C 1
ATOM 598 O O . PRO A 1 73 ? 6.491 2.930 -12.092 1.00 81.06 73 PRO A O 1
ATOM 601 N N . ILE A 1 74 ? 6.068 4.231 -10.317 1.00 83.38 74 ILE A N 1
ATOM 602 C CA . ILE A 1 74 ? 7.147 5.184 -10.614 1.00 83.38 74 ILE A CA 1
ATOM 603 C C . ILE A 1 74 ? 8.509 4.521 -10.406 1.00 83.38 74 ILE A C 1
ATOM 605 O O . ILE A 1 74 ? 9.378 4.614 -11.274 1.00 83.38 74 ILE A O 1
ATOM 609 N N . LEU A 1 75 ? 8.685 3.817 -9.287 1.00 78.00 75 LEU A N 1
ATOM 610 C CA . LEU A 1 75 ? 9.925 3.117 -8.969 1.00 78.00 75 LEU A CA 1
ATOM 611 C C . LEU A 1 75 ? 10.222 2.013 -9.994 1.00 78.00 75 LEU A C 1
ATOM 613 O O . LEU A 1 75 ? 11.343 1.932 -10.495 1.00 78.00 75 LEU A O 1
ATOM 617 N N . SER A 1 76 ? 9.193 1.261 -10.404 1.00 73.31 76 SER A N 1
ATOM 618 C CA . SER A 1 76 ? 9.290 0.246 -11.462 1.00 73.31 76 SER A CA 1
ATOM 619 C C . SER A 1 76 ? 9.719 0.793 -12.817 1.00 73.31 76 SER A C 1
ATOM 621 O O . SER A 1 76 ? 10.283 0.048 -13.615 1.00 73.31 76 SER A O 1
ATOM 623 N N . ARG A 1 77 ? 9.469 2.073 -13.098 1.00 73.50 77 ARG A N 1
ATOM 624 C CA . ARG A 1 77 ? 9.871 2.702 -14.358 1.00 73.50 77 ARG A CA 1
ATOM 625 C C . ARG A 1 77 ? 11.293 3.265 -14.319 1.00 73.50 77 ARG A C 1
ATOM 627 O O . ARG A 1 77 ? 11.932 3.364 -15.363 1.00 73.50 77 ARG A O 1
ATOM 634 N N . ILE A 1 78 ? 11.760 3.676 -13.143 1.00 75.69 78 ILE A N 1
ATOM 635 C CA . ILE A 1 78 ? 13.078 4.300 -12.957 1.00 75.69 78 ILE A CA 1
ATOM 636 C C . ILE A 1 78 ? 14.177 3.239 -12.851 1.00 75.69 78 ILE A C 1
ATOM 638 O O . ILE A 1 78 ? 15.306 3.471 -13.286 1.00 75.69 78 ILE A O 1
ATOM 642 N N . GLU A 1 79 ? 13.864 2.072 -12.295 1.00 65.81 79 GLU A N 1
ATOM 643 C CA . GLU A 1 79 ? 14.862 1.042 -12.048 1.00 65.81 79 GLU A CA 1
ATOM 644 C C . GLU A 1 79 ? 15.152 0.201 -13.299 1.00 65.81 79 GLU A C 1
ATOM 646 O O . GLU A 1 79 ? 14.313 -0.550 -13.797 1.00 65.81 79 GLU A O 1
ATOM 651 N N . LYS A 1 80 ? 16.378 0.320 -13.821 1.00 62.75 80 LYS A N 1
ATOM 652 C CA . LYS A 1 80 ? 16.881 -0.543 -14.893 1.00 62.75 80 LYS A CA 1
ATOM 653 C C . LYS A 1 80 ? 17.502 -1.786 -14.247 1.00 62.75 80 LYS A C 1
ATOM 655 O O . LYS A 1 80 ? 18.378 -1.625 -13.397 1.00 62.75 80 LYS A O 1
ATOM 660 N N . PRO A 1 81 ? 17.083 -3.009 -14.618 1.00 61.47 81 PRO A N 1
ATOM 661 C CA . PRO A 1 81 ? 17.628 -4.220 -14.021 1.00 61.47 81 PRO A CA 1
ATOM 662 C C . PRO A 1 81 ? 19.139 -4.268 -14.234 1.00 61.47 81 PRO A C 1
ATOM 664 O O . PRO A 1 81 ? 19.613 -4.167 -15.369 1.00 61.47 81 PRO A O 1
ATOM 667 N N . SER A 1 82 ? 19.886 -4.427 -13.141 1.00 59.62 82 SER A N 1
ATOM 668 C CA . SER A 1 82 ? 21.308 -4.754 -13.225 1.00 59.62 82 SER A CA 1
ATOM 669 C C . SER A 1 82 ? 21.452 -6.066 -14.006 1.00 59.62 82 SER A C 1
ATOM 671 O O . SER A 1 82 ? 20.652 -6.984 -13.776 1.00 59.62 82 SER A O 1
ATOM 673 N N . PRO A 1 83 ? 22.400 -6.168 -14.957 1.00 59.75 83 PRO A N 1
ATOM 674 C CA . PRO A 1 83 ? 22.588 -7.390 -15.721 1.00 59.75 83 PRO A CA 1
ATOM 675 C C . PRO A 1 83 ? 22.820 -8.552 -14.755 1.00 59.75 83 PRO A C 1
ATOM 677 O O . PRO A 1 83 ? 23.719 -8.511 -13.914 1.00 59.75 83 PRO A O 1
ATOM 680 N N . MET A 1 84 ? 21.967 -9.574 -14.849 1.00 59.47 84 MET A N 1
ATOM 681 C CA . MET A 1 84 ? 22.134 -10.784 -14.053 1.00 59.47 84 MET A CA 1
ATOM 682 C C . MET A 1 84 ? 23.502 -11.404 -14.369 1.00 59.47 84 MET A C 1
ATOM 684 O O . MET A 1 84 ? 23.881 -11.451 -15.544 1.00 59.47 84 MET A O 1
ATOM 688 N N . PRO A 1 85 ? 24.243 -11.881 -13.351 1.00 63.31 85 PRO A N 1
ATOM 689 C CA . PRO A 1 85 ? 25.477 -12.606 -13.587 1.00 63.31 85 PRO A CA 1
ATOM 690 C C . PRO A 1 85 ? 25.181 -13.823 -14.461 1.00 63.31 85 PRO A C 1
ATOM 692 O O . PRO A 1 85 ? 24.178 -14.519 -14.288 1.00 63.31 85 PRO A O 1
ATOM 695 N N . ILE A 1 86 ? 26.054 -14.025 -15.442 1.00 62.09 86 ILE A N 1
ATOM 696 C CA . ILE A 1 86 ? 25.932 -15.051 -16.468 1.00 62.09 86 ILE A CA 1
ATOM 697 C C . ILE A 1 86 ? 25.847 -16.415 -15.770 1.00 62.09 86 ILE A C 1
ATOM 699 O O . ILE A 1 86 ? 26.765 -16.812 -15.054 1.00 62.09 86 ILE A O 1
ATOM 703 N N . GLY A 1 87 ? 24.717 -17.106 -15.930 1.00 65.00 87 GLY A N 1
ATOM 704 C CA . GLY A 1 87 ? 24.496 -18.409 -15.307 1.00 65.00 87 GLY A CA 1
ATOM 705 C C . GLY A 1 87 ? 25.398 -19.495 -15.897 1.00 65.00 87 GLY A C 1
ATOM 706 O O . GLY A 1 87 ? 25.865 -19.391 -17.030 1.00 65.00 87 GLY A O 1
ATOM 707 N N . ILE A 1 88 ? 25.578 -20.587 -15.153 1.00 60.34 88 ILE A N 1
ATOM 708 C CA . ILE A 1 88 ? 26.351 -21.771 -15.573 1.00 60.34 88 ILE A CA 1
ATOM 709 C C . ILE A 1 88 ? 25.867 -22.427 -16.882 1.00 60.34 88 ILE A C 1
ATOM 711 O O . ILE A 1 88 ? 26.589 -23.206 -17.492 1.00 60.34 88 ILE A O 1
ATOM 715 N N . SER A 1 89 ? 24.658 -22.102 -17.340 1.00 61.66 89 SER A N 1
ATOM 716 C CA . SER A 1 89 ? 24.109 -22.567 -18.618 1.00 61.66 89 SER A CA 1
ATOM 717 C C . SER A 1 89 ? 24.666 -21.819 -19.834 1.00 61.66 89 SER A C 1
ATOM 719 O O . SER A 1 89 ? 24.229 -22.076 -20.953 1.00 61.66 89 SER A O 1
ATOM 721 N N . ASN A 1 90 ? 25.581 -20.864 -19.639 1.00 59.78 90 ASN A N 1
ATOM 722 C CA . ASN A 1 90 ? 26.147 -20.098 -20.736 1.00 59.78 90 ASN A CA 1
ATOM 723 C C . ASN A 1 90 ? 27.158 -20.952 -21.528 1.00 59.78 90 ASN A C 1
ATOM 725 O O . ASN A 1 90 ? 28.169 -21.371 -20.962 1.00 59.78 90 ASN A O 1
ATOM 729 N N . PRO A 1 91 ? 26.965 -21.168 -22.841 1.00 59.75 91 PRO A N 1
ATOM 730 C CA . PRO A 1 91 ? 27.858 -22.001 -23.653 1.00 59.75 91 PRO A CA 1
ATOM 731 C C . PRO A 1 91 ? 29.296 -21.466 -23.794 1.00 59.75 91 PRO A C 1
ATOM 733 O O . PRO A 1 91 ? 30.148 -22.107 -24.396 1.00 59.75 91 PRO A O 1
ATOM 736 N N . ALA A 1 92 ? 29.589 -20.272 -23.270 1.00 59.22 92 ALA A N 1
ATOM 737 C CA . ALA A 1 92 ? 30.944 -19.723 -23.244 1.00 59.22 92 ALA A CA 1
ATOM 738 C C . ALA A 1 92 ? 31.810 -20.292 -22.101 1.00 59.22 92 ALA A C 1
ATOM 740 O O . ALA A 1 92 ? 33.025 -20.140 -22.140 1.00 59.22 92 ALA A O 1
ATOM 741 N N . ILE A 1 93 ? 31.207 -20.923 -21.080 1.00 57.28 93 ILE A N 1
ATOM 742 C CA . ILE A 1 93 ? 31.955 -21.544 -19.970 1.00 57.28 93 ILE A CA 1
ATOM 743 C C . ILE A 1 93 ? 32.094 -23.067 -20.103 1.00 57.28 93 ILE A C 1
ATOM 745 O O . ILE A 1 93 ? 32.995 -23.648 -19.511 1.00 57.28 93 ILE A O 1
ATOM 749 N N . ASN A 1 94 ? 31.222 -23.728 -20.874 1.00 54.91 94 ASN A N 1
ATOM 750 C CA . ASN A 1 94 ? 31.317 -25.174 -21.124 1.00 54.91 94 ASN A CA 1
ATOM 751 C C . ASN A 1 94 ? 32.274 -25.513 -22.282 1.00 54.91 94 ASN A C 1
ATOM 753 O O . ASN A 1 94 ? 32.663 -26.664 -22.440 1.00 54.91 94 ASN A O 1
ATOM 757 N N . SER A 1 95 ? 32.670 -24.513 -23.072 1.00 53.66 95 SER A N 1
ATOM 758 C CA . SER A 1 95 ? 33.666 -24.629 -24.139 1.00 53.66 95 SER A CA 1
ATOM 759 C C . SER A 1 95 ? 35.101 -24.386 -23.649 1.00 53.66 95 SER A C 1
ATOM 761 O O . SER A 1 95 ? 36.044 -24.681 -24.375 1.00 53.66 95 SER A O 1
ATOM 763 N N . SER A 1 96 ? 35.291 -23.907 -22.413 1.00 51.84 96 SER A N 1
ATOM 764 C CA . SER A 1 96 ? 36.613 -23.665 -21.812 1.00 51.84 96 SER A CA 1
ATOM 765 C C . SER A 1 96 ? 37.106 -24.787 -20.888 1.00 51.84 96 SER A C 1
ATOM 767 O O . SER A 1 96 ? 38.241 -24.735 -20.422 1.00 51.84 96 SER A O 1
ATOM 769 N N . SER A 1 97 ? 36.304 -25.831 -20.656 1.00 49.25 97 SER A N 1
ATOM 770 C CA . SER A 1 97 ? 36.708 -27.006 -19.868 1.00 49.25 97 SER A CA 1
ATOM 771 C C . SER A 1 97 ? 37.333 -28.144 -20.687 1.00 49.25 97 SER A C 1
ATOM 773 O O . SER A 1 97 ? 37.676 -29.162 -20.094 1.00 49.25 97 SER A O 1
ATOM 775 N N . ASP A 1 98 ? 37.501 -27.992 -22.008 1.00 49.91 98 ASP A N 1
ATOM 776 C CA . ASP A 1 98 ? 38.060 -29.046 -22.880 1.00 49.91 98 ASP A CA 1
ATOM 777 C C . ASP A 1 98 ? 39.308 -28.634 -23.678 1.00 49.91 98 ASP A C 1
ATOM 779 O O . ASP A 1 98 ? 39.709 -29.297 -24.630 1.00 49.91 98 ASP A O 1
ATOM 783 N N . SER A 1 99 ? 39.984 -27.542 -23.324 1.00 40.88 99 SER A N 1
ATOM 784 C CA . SER A 1 99 ? 41.282 -27.236 -23.937 1.00 40.88 99 SER A CA 1
ATOM 785 C C . SER A 1 99 ? 42.154 -26.442 -22.983 1.00 40.88 99 SER A C 1
ATOM 787 O O . SER A 1 99 ? 41.867 -25.295 -22.648 1.00 40.88 99 SER A O 1
ATOM 789 N N . GLY A 1 100 ? 43.233 -27.080 -22.530 1.00 46.84 100 GLY A N 1
ATOM 790 C CA . GLY A 1 100 ? 44.306 -26.401 -21.826 1.00 46.84 100 GLY A CA 1
ATOM 791 C C . GLY A 1 100 ? 44.921 -25.291 -22.681 1.00 46.84 100 GLY A C 1
ATOM 792 O O . GLY A 1 100 ? 44.975 -25.382 -23.904 1.00 46.84 100 GLY A O 1
ATOM 793 N N . GLY A 1 101 ? 45.419 -24.257 -22.008 1.00 40.06 101 GLY A N 1
ATOM 794 C CA . GLY A 1 101 ? 46.138 -23.150 -22.635 1.00 40.06 101 GLY A CA 1
ATOM 795 C C . GLY A 1 101 ? 45.466 -21.819 -22.341 1.00 40.06 101 GLY A C 1
ATOM 796 O O . GLY A 1 101 ? 44.403 -21.511 -22.869 1.00 40.06 101 GLY A O 1
ATOM 797 N N . GLY A 1 102 ? 46.086 -21.037 -21.458 1.00 50.06 102 GLY A N 1
ATOM 798 C CA . GLY A 1 102 ? 45.567 -19.738 -21.056 1.00 50.06 102 GLY A CA 1
ATOM 799 C C . GLY A 1 102 ? 45.524 -18.739 -22.204 1.00 50.06 102 GLY A C 1
ATOM 800 O O . GLY A 1 102 ? 46.445 -18.691 -23.008 1.00 50.06 102 GLY A O 1
ATOM 801 N N . VAL A 1 103 ? 44.500 -17.886 -22.212 1.00 46.69 103 VAL A N 1
ATOM 802 C CA . VAL A 1 103 ? 44.552 -16.572 -22.855 1.00 46.69 103 VAL A CA 1
ATOM 803 C C . VAL A 1 103 ? 43.663 -15.605 -22.076 1.00 46.69 103 VAL A C 1
ATOM 805 O O . VAL A 1 103 ? 42.488 -15.859 -21.818 1.00 46.69 103 VAL A O 1
ATOM 808 N N . SER A 1 104 ? 44.261 -14.481 -21.708 1.00 50.94 104 SER A N 1
ATOM 809 C CA . SER A 1 104 ? 43.644 -13.274 -21.178 1.00 50.94 104 SER A CA 1
ATOM 810 C C . SER A 1 104 ? 42.595 -12.743 -22.165 1.00 50.94 104 SER A C 1
ATOM 812 O O . SER A 1 104 ? 42.945 -12.202 -23.210 1.00 50.94 104 SER A O 1
ATOM 814 N N . GLY A 1 105 ? 41.309 -12.898 -21.853 1.00 45.12 105 GLY A N 1
ATOM 815 C CA . GLY A 1 105 ? 40.214 -12.338 -22.646 1.00 45.12 105 GLY A CA 1
ATOM 816 C C . GLY A 1 105 ? 39.7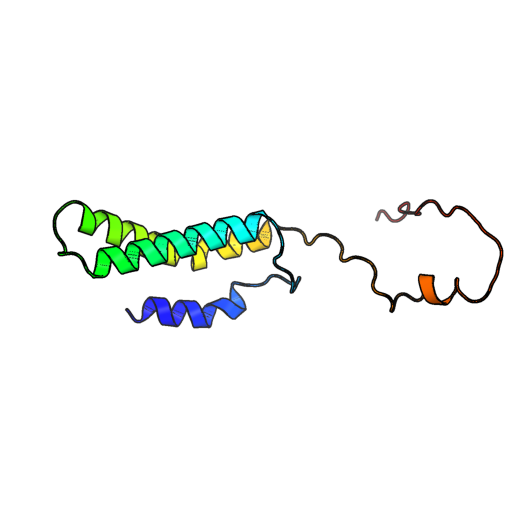04 -11.046 -22.022 1.00 45.12 105 GLY A C 1
ATOM 817 O O . GLY A 1 105 ? 38.957 -11.081 -21.046 1.00 45.12 105 GLY A O 1
ATOM 818 N N . THR A 1 106 ? 40.100 -9.899 -22.568 1.00 48.00 106 THR A N 1
ATOM 819 C CA . THR A 1 106 ? 39.406 -8.631 -22.325 1.00 48.00 106 THR A CA 1
ATOM 820 C C . THR A 1 106 ? 37.962 -8.755 -22.825 1.00 48.00 106 THR A C 1
ATOM 822 O O . THR A 1 106 ? 37.736 -9.268 -23.924 1.00 48.00 106 THR A O 1
ATOM 825 N N . PRO A 1 107 ? 36.955 -8.323 -22.051 1.00 50.19 107 PRO A N 1
ATOM 826 C CA . PRO A 1 107 ? 35.578 -8.457 -22.488 1.00 50.19 107 PRO A CA 1
ATOM 827 C C . PRO A 1 107 ? 35.2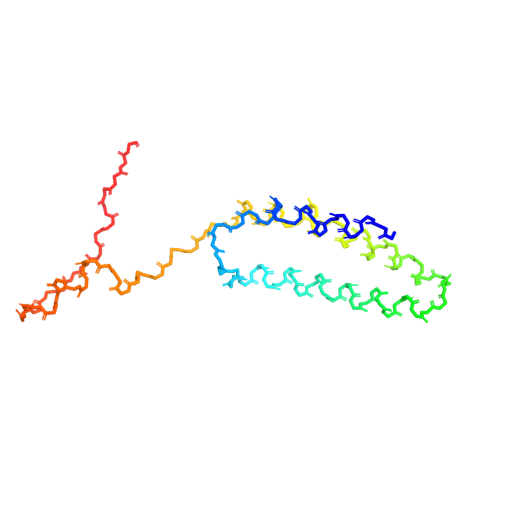79 -7.447 -23.606 1.00 50.19 107 PRO A C 1
ATOM 829 O O . PRO A 1 107 ? 35.358 -6.231 -23.428 1.00 50.19 107 PRO A O 1
ATOM 832 N N . SER A 1 108 ? 34.977 -7.985 -24.787 1.00 52.25 108 SER A N 1
ATOM 833 C CA . SER A 1 1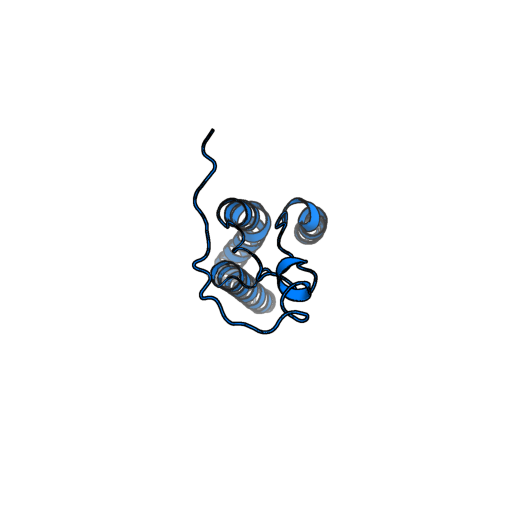08 ? 34.617 -7.241 -25.990 1.00 52.25 108 SER A CA 1
ATOM 834 C C . SER A 1 108 ? 33.173 -6.740 -25.882 1.00 52.25 108 SER A C 1
ATOM 836 O O . SER A 1 108 ? 32.233 -7.483 -26.152 1.00 52.25 108 SER A O 1
ATOM 838 N N . TYR A 1 109 ? 33.001 -5.481 -25.470 1.00 54.00 109 TYR A N 1
ATOM 839 C CA . TYR A 1 109 ? 31.731 -4.739 -25.542 1.00 54.00 109 TYR A CA 1
ATOM 840 C C . TYR A 1 109 ? 31.784 -3.614 -26.592 1.00 54.00 109 TYR A C 1
ATOM 842 O O . TYR A 1 109 ? 31.229 -2.535 -26.390 1.00 54.00 109 TYR A O 1
ATOM 850 N N . ALA A 1 110 ? 32.502 -3.823 -27.694 1.00 51.47 110 ALA A N 1
ATOM 851 C CA . ALA A 1 110 ? 32.440 -2.938 -28.852 1.00 51.47 110 ALA A CA 1
ATOM 852 C C . ALA A 1 110 ? 31.579 -3.603 -29.933 1.00 51.47 110 ALA A C 1
ATOM 854 O O . ALA A 1 110 ? 31.700 -4.808 -30.135 1.00 51.47 110 ALA A O 1
ATOM 855 N N . MET A 1 111 ? 30.787 -2.796 -30.648 1.00 49.41 111 MET A N 1
ATOM 856 C CA . MET A 1 111 ? 29.756 -3.152 -31.643 1.00 49.41 111 MET A CA 1
ATOM 857 C C . MET A 1 111 ? 28.423 -3.543 -30.969 1.00 49.41 111 MET A C 1
ATOM 859 O O . MET A 1 111 ? 28.355 -4.508 -30.226 1.00 49.41 111 MET A O 1
ATOM 863 N N . ASP A 1 112 ? 27.320 -2.815 -31.116 1.00 42.38 112 ASP A N 1
ATOM 864 C CA . ASP A 1 112 ? 26.732 -2.409 -32.386 1.00 42.38 112 ASP A CA 1
ATOM 865 C C . ASP A 1 112 ? 25.837 -1.175 -32.186 1.00 42.38 112 ASP A C 1
ATOM 867 O O . ASP A 1 112 ? 24.981 -1.124 -31.302 1.00 42.38 112 ASP A O 1
ATOM 871 N N . SER A 1 113 ? 26.095 -0.160 -33.001 1.00 51.75 113 SER A N 1
ATOM 872 C CA . SER A 1 113 ? 25.339 1.079 -33.102 1.00 51.75 113 SER A CA 1
ATOM 873 C C . SER A 1 113 ? 24.644 1.097 -34.458 1.00 51.75 113 SER A C 1
ATOM 875 O O . SER A 1 113 ? 25.320 1.270 -35.476 1.00 51.75 113 SER A O 1
ATOM 877 N N . LYS A 1 114 ? 23.316 0.963 -34.453 1.00 43.72 114 LYS A N 1
ATOM 878 C CA . LYS A 1 114 ? 22.401 1.465 -35.483 1.00 43.72 114 LYS A CA 1
ATOM 879 C C . LYS A 1 114 ? 20.991 1.613 -34.929 1.00 43.72 114 LYS A C 1
ATOM 881 O O . LYS A 1 114 ? 20.544 0.698 -34.208 1.00 43.72 114 LYS A O 1
#

pLDDT: mean 73.11, std 16.2, range [40.06, 92.75]

Secondary structure (DSSP, 8-state):
-HHHHHHHHHHHHH---SSS----HHHHHHHHHHHHHHHHHHHHHTS-S-THHHHHHHHHHHHHHHIIIIIHHHHHHH-PPPPPPPPTT-TTTSSSSS----------------

Foldseek 3Di:
DVVLVVLVVCQVVLQPQPDPDPPDPVSVVLVVVLVVLVVVLVVLVPDDCDDPSVVSNVVSVVVNVCSSPPVSNVVSVPDDDDPDPDDPPDPVVVVVVPDDDDDDDDDDPDDDDD